Protein AF-A0A392W4S1-F1 (afdb_monomer)

Solvent-accessible surface area (backbone atoms only — not comparable to full-atom values): 2850 Å² total; per-residue (Å²): 108,68,71,59,53,54,34,44,76,71,61,77,48,74,95,78,88,63,95,74,81,70,64,73,44,80,42,75,46,95,88,69,48,77,43,85,43,72,58,86,123

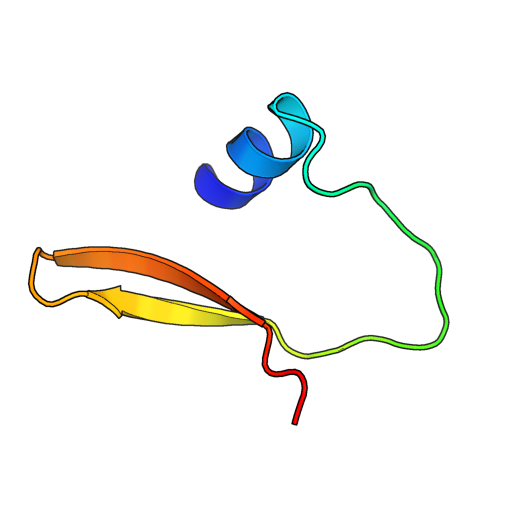Nearest PDB structures (foldseek):
  4ol8-assembly2_F  TM=8.865E-01  e=2.546E-02  Saccharomyces cerevisiae
  9gc3-assembly1_A  TM=5.081E-01  e=4.942E+00  Saccharomyces cerevisiae
  3wpa-assembly1_A  TM=4.621E-01  e=6.475E+00  Acinetobacter sp. Tol 5
  6skl-assembly1_X  TM=3.977E-01  e=4.035E+00  Saccharomyces cerevisiae S288C

pLDDT: mean 91.19, std 4.29, range [67.81, 96.12]

Organism: NCBI:txid97028

Radius of gyration: 11.82 Å; Cα contacts (8 Å, |Δi|>4): 32; chains: 1; bounding box: 24×24×29 Å

Secondary structure (DSSP, 8-state):
-HHHHHHHHTTS------S----EEEEE-TTS-EEEEE---

Structure (mmCIF, N/CA/C/O backbone):
data_AF-A0A392W4S1-F1
#
_entry.id   AF-A0A392W4S1-F1
#
loop_
_atom_site.group_PDB
_atom_site.id
_atom_site.type_symbol
_atom_site.label_atom_id
_atom_site.label_alt_id
_atom_site.label_comp_id
_atom_site.label_asym_id
_atom_site.label_entity_id
_atom_site.label_seq_id
_atom_site.pdbx_PDB_ins_code
_atom_site.Cartn_x
_atom_site.Cartn_y
_atom_site.Cartn_z
_atom_site.occupancy
_atom_site.B_iso_or_equiv
_atom_site.auth_seq_id
_atom_site.auth_comp_id
_atom_site.auth_asym_id
_atom_site.auth_atom_id
_atom_site.pdbx_PDB_model_num
ATOM 1 N N . LYS A 1 1 ? -8.450 2.825 -0.446 1.00 67.81 1 LYS A N 1
ATOM 2 C CA . LYS A 1 1 ? -7.101 3.318 -0.824 1.00 67.81 1 LYS A CA 1
ATOM 3 C C . LYS A 1 1 ? -6.204 3.554 0.390 1.00 67.81 1 LYS A C 1
ATOM 5 O O . LYS A 1 1 ? -5.069 3.114 0.333 1.00 67.81 1 LYS A O 1
ATOM 10 N N . LYS A 1 2 ? -6.750 4.045 1.512 1.00 86.56 2 LYS A N 1
ATOM 11 C CA . LYS A 1 2 ? -6.062 4.182 2.810 1.00 86.56 2 LYS A CA 1
ATOM 12 C C . LYS A 1 2 ? -5.089 3.045 3.184 1.00 86.56 2 LYS A C 1
ATOM 14 O O . LYS A 1 2 ? -3.944 3.312 3.498 1.00 86.56 2 LYS A O 1
ATOM 19 N N . GLN A 1 3 ? -5.494 1.774 3.073 1.00 87.88 3 GLN A N 1
ATOM 20 C CA . GLN A 1 3 ? -4.600 0.651 3.410 1.00 87.88 3 GLN A CA 1
ATOM 21 C C . GLN A 1 3 ? -3.358 0.554 2.511 1.00 87.88 3 GLN A C 1
ATOM 23 O O . GLN A 1 3 ? -2.298 0.179 2.987 1.00 87.88 3 GLN A O 1
ATOM 28 N N . LEU A 1 4 ? -3.473 0.876 1.220 1.00 89.56 4 L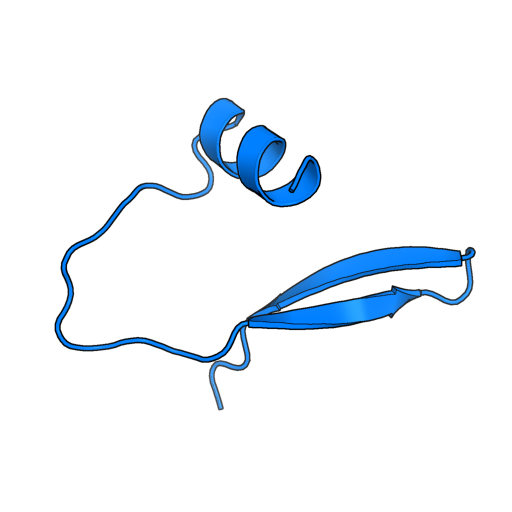EU A N 1
ATOM 29 C CA . LEU A 1 4 ? -2.326 0.870 0.311 1.00 89.56 4 LEU A CA 1
ATOM 30 C C . LEU A 1 4 ? -1.382 2.040 0.618 1.00 89.56 4 LEU A C 1
ATOM 32 O O . LEU A 1 4 ? -0.171 1.856 0.627 1.00 89.56 4 LEU A O 1
ATOM 36 N N . GLU A 1 5 ? -1.941 3.215 0.907 1.00 92.00 5 GLU A N 1
ATOM 37 C CA . GLU A 1 5 ? -1.185 4.405 1.320 1.00 92.00 5 GLU A CA 1
ATOM 38 C C . GLU A 1 5 ? -0.410 4.147 2.619 1.00 92.00 5 GLU A C 1
ATOM 40 O O . GLU A 1 5 ? 0.788 4.402 2.667 1.00 92.00 5 GLU A O 1
ATOM 45 N N . GLU A 1 6 ? -1.037 3.527 3.623 1.00 93.31 6 GLU A N 1
ATOM 46 C CA . GLU A 1 6 ? -0.369 3.133 4.872 1.00 93.31 6 GLU A CA 1
ATOM 47 C C . GLU A 1 6 ? 0.787 2.146 4.635 1.00 93.31 6 GLU A C 1
ATOM 49 O O . GLU A 1 6 ? 1.818 2.218 5.304 1.00 93.31 6 GLU A O 1
ATOM 54 N N . LEU A 1 7 ? 0.632 1.203 3.697 1.00 92.56 7 LEU A N 1
ATOM 55 C CA . LEU A 1 7 ? 1.689 0.247 3.348 1.00 92.56 7 LEU A CA 1
ATOM 56 C C . LEU A 1 7 ? 2.857 0.921 2.612 1.00 92.56 7 LEU A C 1
ATOM 58 O O . LEU A 1 7 ? 4.007 0.524 2.815 1.00 92.56 7 LEU A O 1
ATOM 62 N N . LEU A 1 8 ? 2.571 1.927 1.780 1.00 93.94 8 LEU A N 1
ATOM 63 C CA . LEU A 1 8 ? 3.580 2.749 1.107 1.00 93.94 8 LEU A CA 1
ATOM 64 C C . LEU A 1 8 ? 4.333 3.632 2.112 1.00 93.94 8 LEU A C 1
ATOM 66 O O . LEU A 1 8 ? 5.561 3.671 2.087 1.00 93.94 8 LEU A O 1
ATOM 70 N N . GLU A 1 9 ? 3.620 4.284 3.033 1.00 96.12 9 GLU A N 1
ATOM 71 C CA . GLU A 1 9 ? 4.201 5.140 4.076 1.00 96.12 9 GLU A CA 1
ATOM 72 C C . GLU A 1 9 ? 5.098 4.341 5.030 1.00 96.12 9 GLU A C 1
ATOM 74 O O . GLU A 1 9 ? 6.223 4.744 5.328 1.00 96.12 9 GLU A O 1
ATOM 79 N N . LYS A 1 10 ? 4.653 3.142 5.427 1.00 95.62 10 LYS A N 1
ATOM 80 C CA . LYS A 1 10 ? 5.450 2.199 6.231 1.00 95.62 10 LYS A CA 1
ATOM 81 C C . LYS A 1 10 ? 6.594 1.543 5.453 1.00 95.62 10 LYS A C 1
ATOM 83 O O . LYS A 1 10 ? 7.365 0.791 6.044 1.00 95.62 10 LYS A O 1
ATOM 88 N N . LYS A 1 11 ? 6.713 1.806 4.145 1.00 93.94 11 LYS A N 1
ATOM 89 C CA . LYS A 1 11 ? 7.712 1.223 3.232 1.00 93.94 11 LYS A CA 1
ATOM 90 C C . LYS A 1 11 ? 7.677 -0.308 3.156 1.00 93.94 11 LYS A C 1
ATOM 92 O O . LYS A 1 11 ? 8.679 -0.935 2.821 1.00 93.94 11 LYS A O 1
ATOM 97 N N . PHE A 1 12 ? 6.525 -0.918 3.432 1.00 93.12 12 PHE A N 1
ATOM 98 C CA . PHE A 1 12 ? 6.332 -2.361 3.250 1.00 93.12 12 PHE A CA 1
ATOM 99 C C . PHE A 1 12 ? 6.163 -2.738 1.778 1.00 93.12 12 PHE A C 1
ATOM 101 O O . PHE A 1 12 ? 6.488 -3.855 1.386 1.00 93.12 12 PHE A O 1
ATOM 108 N N . VAL A 1 13 ? 5.676 -1.806 0.956 1.00 93.06 13 VAL A N 1
ATOM 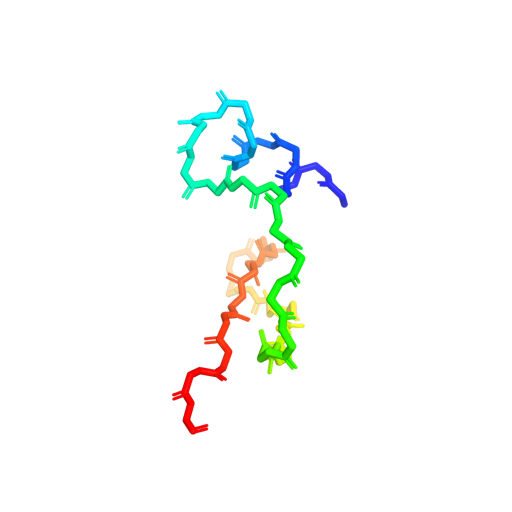109 C CA . VAL A 1 13 ? 5.564 -1.960 -0.498 1.00 93.06 13 VAL A CA 1
ATOM 110 C C . VAL A 1 13 ? 6.149 -0.737 -1.199 1.00 93.06 13 VAL A C 1
ATOM 112 O O . VAL A 1 13 ? 6.254 0.339 -0.613 1.00 93.06 13 VAL A O 1
ATOM 115 N N . ARG A 1 14 ? 6.526 -0.897 -2.468 1.00 94.19 14 ARG A N 1
ATOM 116 C CA . ARG A 1 14 ? 6.990 0.191 -3.337 1.00 94.19 14 ARG A CA 1
ATOM 117 C C . ARG A 1 14 ? 6.394 0.032 -4.735 1.00 94.19 14 ARG A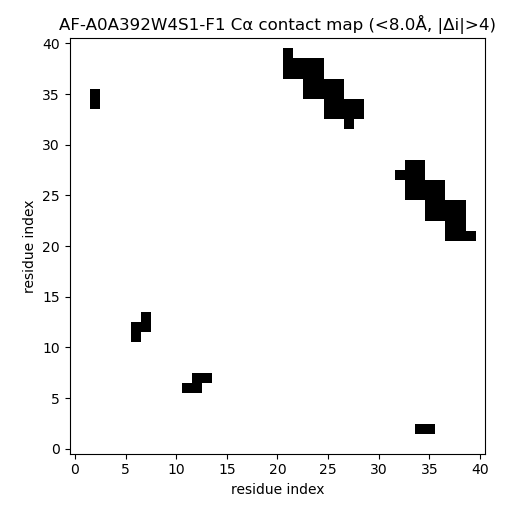 C 1
ATOM 119 O O . ARG A 1 14 ? 6.144 -1.108 -5.134 1.00 94.19 14 ARG A O 1
ATOM 126 N N . PRO A 1 15 ? 6.211 1.124 -5.493 1.00 92.62 15 PRO A N 1
ATOM 127 C CA . PRO A 1 15 ? 5.879 1.024 -6.907 1.00 92.62 15 PRO A CA 1
ATOM 128 C C . PRO A 1 15 ? 6.930 0.188 -7.649 1.00 92.62 15 PRO A C 1
ATOM 130 O O . PRO A 1 15 ? 8.133 0.354 -7.428 1.00 92.62 15 PRO A O 1
ATOM 133 N N . ASN A 1 16 ? 6.482 -0.716 -8.514 1.00 90.25 16 ASN A N 1
ATOM 134 C CA . ASN A 1 16 ? 7.336 -1.521 -9.380 1.00 90.25 16 ASN A CA 1
ATOM 135 C C . ASN A 1 16 ? 6.783 -1.532 -10.813 1.00 90.25 16 ASN A C 1
ATOM 137 O O . ASN A 1 16 ? 5.589 -1.365 -11.032 1.00 90.25 16 ASN A O 1
ATOM 141 N N . VAL A 1 17 ? 7.669 -1.742 -11.787 1.00 92.44 17 VAL A N 1
ATOM 142 C CA . VAL A 1 17 ? 7.335 -1.840 -13.224 1.00 92.44 17 VAL A CA 1
ATOM 143 C C . VAL A 1 17 ? 7.611 -3.247 -13.763 1.00 92.44 17 VAL A C 1
ATOM 145 O O . VAL A 1 17 ? 8.052 -3.433 -14.891 1.00 92.44 17 VAL A O 1
ATOM 148 N N . SER A 1 18 ? 7.415 -4.254 -12.912 1.00 92.56 18 SER A N 1
ATOM 149 C CA . SER A 1 18 ? 7.636 -5.653 -13.278 1.00 92.56 18 SER A CA 1
ATOM 150 C C . SER A 1 18 ? 6.627 -6.094 -14.346 1.00 92.56 18 SER A C 1
ATOM 152 O O . SER A 1 18 ? 5.445 -5.784 -14.200 1.00 92.56 18 SER A O 1
ATOM 154 N N . PRO A 1 19 ? 7.042 -6.871 -15.367 1.00 91.81 19 PRO A N 1
ATOM 155 C CA . PRO A 1 19 ? 6.100 -7.500 -16.296 1.00 91.81 19 PRO A CA 1
ATOM 156 C C . PRO A 1 19 ? 5.241 -8.573 -15.604 1.00 91.81 19 PRO A C 1
ATOM 158 O O . PRO A 1 19 ? 4.188 -8.947 -16.108 1.00 91.81 19 PRO A O 1
ATOM 161 N N . TRP A 1 20 ? 5.678 -9.048 -14.433 1.00 89.00 20 TRP A N 1
ATOM 162 C CA . TRP A 1 20 ? 4.939 -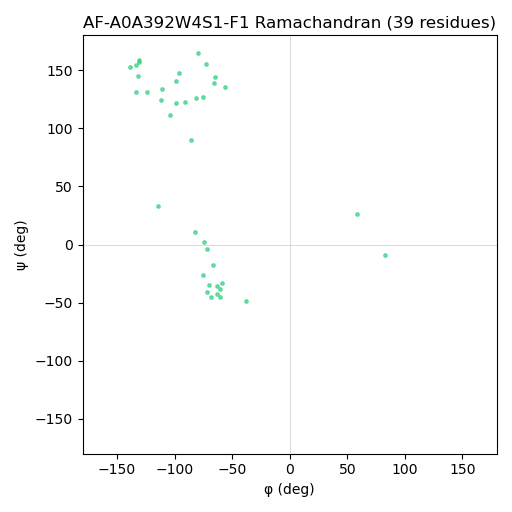9.969 -13.577 1.00 89.00 20 TRP A CA 1
ATOM 163 C C . TRP A 1 20 ? 4.086 -9.197 -12.576 1.00 89.00 20 TRP A C 1
ATOM 165 O O . TRP A 1 20 ? 4.618 -8.414 -11.781 1.00 89.00 20 TRP A O 1
ATOM 175 N N . GLY A 1 21 ? 2.782 -9.463 -12.600 1.00 90.62 21 GLY A N 1
ATOM 176 C CA . GLY A 1 21 ? 1.798 -8.936 -11.665 1.00 90.62 21 GLY A CA 1
ATOM 177 C C . GLY A 1 21 ? 0.918 -10.055 -11.119 1.00 90.62 21 GLY A C 1
ATOM 178 O O . GLY A 1 21 ? 0.780 -11.110 -11.729 1.00 90.62 21 GLY A O 1
ATOM 179 N N . THR A 1 22 ? 0.324 -9.810 -9.959 1.00 91.12 22 THR A N 1
ATOM 180 C CA . THR A 1 22 ? -0.571 -10.746 -9.278 1.00 91.12 22 THR A CA 1
ATOM 181 C C . THR A 1 22 ? -1.838 -10.007 -8.859 1.00 91.12 22 THR A C 1
ATOM 183 O O . THR A 1 22 ? -1.752 -8.824 -8.504 1.00 91.12 22 THR A O 1
ATOM 186 N N . PRO A 1 23 ? -3.020 -10.645 -8.890 1.00 91.75 23 PRO A N 1
ATOM 187 C CA . PRO A 1 23 ? -4.235 -10.010 -8.409 1.00 91.75 23 PRO A CA 1
ATOM 188 C C . PRO A 1 23 ? -4.156 -9.737 -6.901 1.00 91.75 23 PRO A C 1
ATOM 190 O O . PRO A 1 23 ? -3.600 -10.516 -6.119 1.00 91.75 23 PRO A O 1
ATOM 193 N N . VAL A 1 24 ? -4.746 -8.614 -6.490 1.00 91.69 24 VAL A N 1
ATOM 194 C CA . VAL A 1 24 ? -4.935 -8.253 -5.082 1.00 91.69 24 VAL A CA 1
ATOM 195 C C . VAL A 1 24 ? -6.423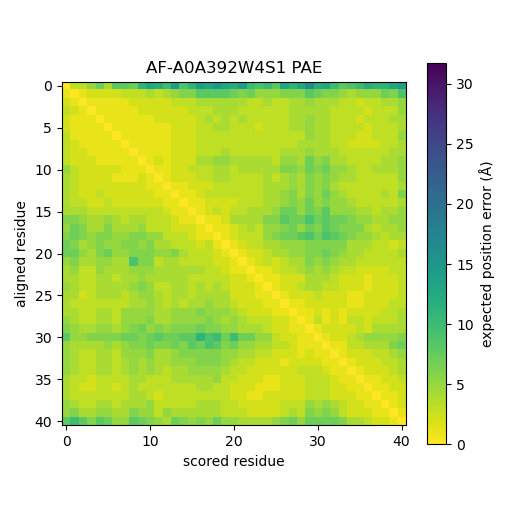 -8.308 -4.770 1.00 91.69 24 VAL A C 1
ATOM 197 O O . VAL A 1 24 ? -7.234 -7.649 -5.419 1.00 91.69 24 VAL A O 1
ATOM 200 N N . LEU A 1 25 ? -6.776 -9.089 -3.758 1.00 91.88 25 LEU A N 1
ATOM 201 C CA . LEU A 1 25 ? -8.137 -9.287 -3.289 1.00 91.88 25 LEU A CA 1
ATOM 202 C C . LEU A 1 25 ? -8.401 -8.410 -2.065 1.00 91.88 25 LEU A C 1
ATOM 204 O O . LEU A 1 25 ? -7.557 -8.283 -1.175 1.00 91.88 25 LEU A O 1
ATOM 208 N N . LEU A 1 26 ? -9.598 -7.833 -1.992 1.00 90.31 26 LEU A N 1
ATOM 209 C CA . LEU A 1 26 ? -10.064 -7.111 -0.814 1.00 90.31 26 LEU A CA 1
ATOM 210 C C . LEU A 1 26 ? -11.072 -7.981 -0.065 1.00 90.31 26 LEU A C 1
ATOM 212 O O . LEU A 1 26 ? -12.171 -8.231 -0.552 1.00 90.31 26 LEU A O 1
ATOM 216 N N . VAL A 1 27 ? -10.689 -8.447 1.119 1.00 92.44 27 VAL A N 1
ATOM 217 C CA . VAL A 1 27 ? -11.484 -9.393 1.908 1.00 92.44 27 VAL A CA 1
ATOM 218 C C . VAL A 1 27 ? -12.015 -8.705 3.157 1.00 92.44 27 VAL A C 1
ATOM 220 O O . VAL A 1 27 ? -11.265 -8.036 3.871 1.00 92.44 27 VAL A O 1
ATOM 223 N N . LYS A 1 28 ? -13.303 -8.899 3.448 1.00 93.69 28 LYS A N 1
ATOM 224 C CA . LYS A 1 28 ? -13.919 -8.451 4.699 1.00 93.69 28 LYS A CA 1
ATOM 225 C C . LYS A 1 28 ? -13.631 -9.462 5.809 1.00 93.69 28 LYS A C 1
ATOM 227 O O . LYS A 1 28 ? -13.914 -10.649 5.667 1.00 93.69 28 LYS A O 1
ATOM 232 N N . LYS A 1 29 ? -13.069 -8.998 6.921 1.00 92.50 29 LYS A N 1
ATOM 233 C CA . LYS A 1 29 ? -12.868 -9.793 8.134 1.00 92.50 29 LYS A CA 1
ATOM 234 C C . LYS A 1 29 ? -14.164 -9.900 8.943 1.00 92.50 29 LYS A C 1
ATOM 236 O O . LYS A 1 29 ? -15.098 -9.119 8.767 1.00 92.50 29 LYS A O 1
ATOM 241 N N . LYS A 1 30 ? -14.189 -10.849 9.888 1.00 95.00 30 LYS A N 1
ATOM 242 C CA . LYS A 1 30 ? -15.304 -11.044 10.836 1.00 95.00 30 LYS A CA 1
ATOM 243 C C . LYS A 1 30 ? -15.587 -9.803 11.690 1.00 95.00 30 LYS A C 1
ATOM 245 O O . LYS 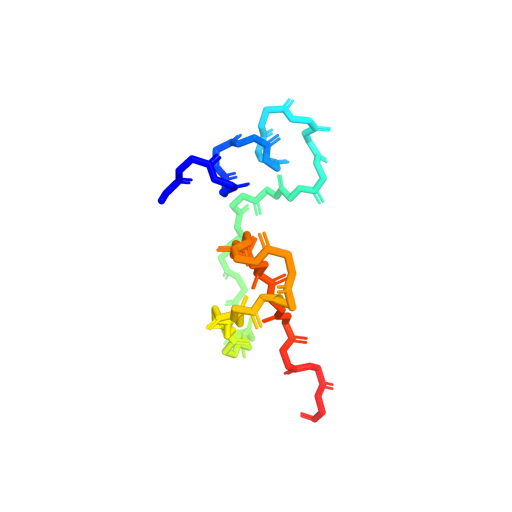A 1 30 ? -16.739 -9.535 11.994 1.00 95.00 30 LYS A O 1
ATOM 250 N N . ASP A 1 31 ? -14.548 -9.039 12.022 1.00 93.62 31 ASP A N 1
ATOM 251 C CA . ASP A 1 31 ? -14.634 -7.772 12.765 1.00 93.62 31 ASP A CA 1
ATOM 252 C C . ASP A 1 31 ? -15.167 -6.595 11.918 1.00 93.62 31 ASP A C 1
ATOM 254 O O . ASP A 1 31 ? -15.244 -5.466 12.392 1.00 93.62 31 ASP A O 1
ATOM 258 N N . GLY A 1 32 ? -15.525 -6.839 10.652 1.00 90.75 32 GLY A N 1
ATOM 259 C CA . GLY A 1 32 ? -16.025 -5.827 9.727 1.00 90.75 32 GLY A CA 1
ATOM 260 C C . GLY A 1 32 ? -14.940 -5.002 9.032 1.00 90.75 32 GLY A C 1
ATOM 261 O O . GLY A 1 32 ? -15.265 -4.283 8.086 1.00 90.75 32 GLY A O 1
ATOM 262 N N . SER A 1 33 ? -13.670 -5.129 9.430 1.00 90.31 33 SER A N 1
ATOM 263 C CA . SER A 1 33 ? -12.552 -4.460 8.761 1.00 90.31 33 SER A CA 1
ATOM 264 C C . SER A 1 33 ? -12.239 -5.098 7.405 1.00 90.31 33 SER A C 1
ATOM 266 O O . SER A 1 33 ? -12.521 -6.272 7.157 1.00 90.31 33 SER A O 1
ATOM 268 N N . MET A 1 34 ? -11.637 -4.323 6.504 1.00 90.19 34 MET A N 1
ATOM 269 C CA . MET A 1 34 ? -11.174 -4.817 5.204 1.00 90.19 34 MET A CA 1
ATOM 270 C C . MET A 1 34 ? -9.686 -5.169 5.275 1.00 90.19 34 MET A C 1
ATOM 272 O O . MET A 1 34 ? -8.922 -4.544 6.013 1.00 90.19 34 MET A O 1
ATOM 276 N N . ARG A 1 35 ? -9.250 -6.174 4.514 1.00 90.25 35 ARG A N 1
ATOM 277 C CA . ARG A 1 35 ? -7.844 -6.578 4.392 1.00 90.25 35 ARG A CA 1
ATOM 278 C C . ARG A 1 35 ? -7.483 -6.782 2.928 1.00 90.25 35 ARG A C 1
ATOM 280 O O . ARG A 1 35 ? -8.175 -7.507 2.219 1.00 90.25 35 ARG A O 1
ATOM 287 N N . LEU A 1 36 ? -6.366 -6.19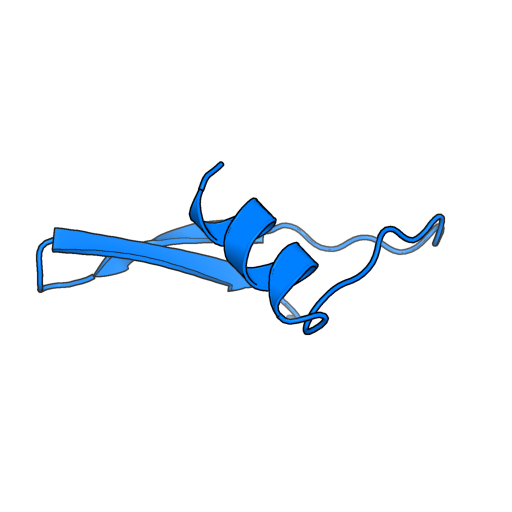2 2.514 1.00 92.38 36 LEU A N 1
ATOM 288 C CA . LEU A 1 36 ? -5.721 -6.511 1.242 1.00 92.38 36 LEU A CA 1
ATOM 289 C C . LEU A 1 36 ? -5.003 -7.863 1.360 1.00 92.38 36 LEU A C 1
ATOM 291 O O . LEU A 1 36 ? -4.216 -8.075 2.286 1.00 92.38 36 LEU A O 1
ATOM 295 N N . CYS A 1 37 ? -5.301 -8.773 0.440 1.00 92.38 37 CYS A N 1
ATOM 296 C CA . CYS A 1 37 ? -4.712 -10.101 0.330 1.00 92.38 37 CYS A CA 1
ATOM 297 C C . CYS A 1 37 ? -4.118 -10.261 -1.070 1.00 92.38 37 CYS A C 1
ATOM 299 O O . CYS A 1 37 ? -4.786 -9.950 -2.052 1.00 92.38 37 CYS A O 1
ATOM 301 N N . ILE A 1 38 ? -2.877 -10.723 -1.168 1.00 92.25 38 ILE A N 1
ATOM 302 C CA . ILE A 1 38 ? -2.218 -10.963 -2.452 1.00 92.25 38 ILE A CA 1
ATOM 303 C C . ILE A 1 38 ? -2.330 -12.457 -2.742 1.00 92.25 38 ILE A C 1
ATOM 305 O O 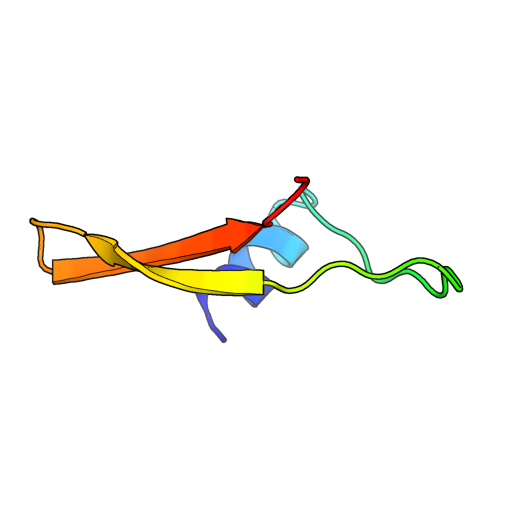. ILE A 1 38 ? -1.911 -13.264 -1.911 1.00 92.25 38 ILE A O 1
ATOM 309 N N . ASP A 1 39 ? -2.931 -12.822 -3.874 1.00 92.44 39 ASP A N 1
ATOM 310 C CA . ASP A 1 39 ? -3.080 -14.232 -4.246 1.00 92.44 39 ASP A CA 1
ATOM 311 C C . ASP A 1 39 ? -1.821 -14.722 -4.966 1.00 92.44 39 ASP A C 1
ATOM 313 O O . ASP A 1 39 ? -1.712 -14.597 -6.176 1.00 92.44 39 ASP A O 1
ATOM 317 N N . TYR A 1 40 ? -0.853 -15.238 -4.207 1.00 89.62 40 TYR A N 1
ATOM 318 C CA . TYR A 1 40 ? 0.418 -15.761 -4.731 1.00 89.62 40 TYR A CA 1
ATOM 319 C C . TYR A 1 40 ? 0.340 -17.206 -5.266 1.00 89.62 40 TYR A C 1
ATOM 321 O O . TYR A 1 40 ? 1.388 -17.830 -5.442 1.00 89.62 40 TYR A O 1
ATOM 329 N N . ARG A 1 41 ? -0.863 -17.771 -5.428 1.00 85.19 41 ARG A N 1
ATOM 330 C CA . ARG A 1 41 ? -1.047 -19.148 -5.913 1.00 85.19 41 ARG A CA 1
ATOM 331 C C . ARG A 1 41 ? -0.769 -19.297 -7.402 1.00 85.19 41 ARG A C 1
ATOM 333 O O . ARG A 1 41 ? -1.034 -18.337 -8.157 1.00 85.19 41 ARG A O 1
#

Sequence (41 aa):
KKQLEELLEKKFVRPNVSPWGTPVLLVKKKDGSMRLCIDYR

Mean predicted aligned error: 3.56 Å

Foldseek 3Di:
DVVVVVCVVVVVDDDDPDPDDFDWDWDQDPVRDIDIDTPPD

InterPro domains:
  IPR032567 RTL1-related [PTHR15503] (1-41)
  IPR043502 DNA/RNA polymerase superfamily [SSF56672] (1-41)